Protein AF-A0AAE0DHV6-F1 (afdb_monomer)

Solvent-accessible surface area (backbone atoms only — not comparable to full-atom values): 4672 Å² total; per-residue (Å²): 136,91,87,61,76,87,75,54,76,63,70,91,76,48,58,92,91,62,84,86,80,92,77,63,61,83,58,80,79,59,74,88,46,49,45,64,28,93,70,85,89,84,77,79,56,79,86,70,50,55,94,88,46,58,62,68,47,51,55,49,56,55,48,24,34,42,133

Radius of gyration: 13.47 Å; Cα contacts (8 Å, |Δi|>4): 39; chains: 1; bounding box: 33×22×37 Å

Sequence (67 aa):
MHVSTLHYPAVEYLPKNVSLEVFDIFGEIPDELVGKFDVVHIRVFLCVIKRNDPEPLLKNLIKMLSE

InterPro domains:
  IPR029063 S-adenosyl-L-methionine-dependent methyltransferase superfamily [SSF53335] (12-65)

Structure (mmCIF, N/CA/C/O backbone):
data_AF-A0AAE0DHV6-F1
#
_entry.id   AF-A0AAE0DHV6-F1
#
loop_
_atom_site.group_PDB
_atom_site.id
_atom_site.type_symbol
_atom_site.label_atom_id
_atom_site.label_alt_id
_atom_site.label_comp_id
_atom_site.label_asym_id
_atom_site.label_entity_id
_atom_site.label_seq_id
_atom_site.pdbx_PDB_ins_code
_atom_site.Cartn_x
_atom_site.Cartn_y
_atom_site.Cartn_z
_atom_site.occupancy
_atom_site.B_iso_or_equiv
_atom_site.auth_seq_id
_atom_site.auth_comp_id
_atom_site.auth_asym_id
_atom_site.auth_atom_id
_atom_site.pdbx_PDB_model_num
ATOM 1 N N . MET A 1 1 ? 13.789 -3.317 -6.537 1.00 62.88 1 MET A N 1
ATOM 2 C CA . MET A 1 1 ? 13.730 -2.323 -5.445 1.00 62.88 1 MET A CA 1
ATOM 3 C C . MET A 1 1 ? 13.400 -3.083 -4.174 1.00 62.88 1 MET A C 1
ATOM 5 O O . MET A 1 1 ? 12.381 -3.755 -4.167 1.00 62.88 1 MET A O 1
ATOM 9 N N . HIS A 1 2 ? 14.282 -3.078 -3.175 1.00 76.62 2 HIS A N 1
ATOM 10 C CA . HIS A 1 2 ? 14.049 -3.772 -1.904 1.00 76.62 2 HIS A CA 1
ATOM 11 C C . HIS A 1 2 ? 13.429 -2.783 -0.910 1.00 76.62 2 HIS A C 1
ATOM 13 O O . HIS A 1 2 ? 14.045 -1.763 -0.604 1.00 76.62 2 HIS A O 1
ATOM 19 N N . VAL A 1 3 ? 12.211 -3.061 -0.445 1.00 83.69 3 VAL A N 1
ATOM 20 C CA . VAL A 1 3 ? 11.503 -2.253 0.561 1.00 83.69 3 VAL A CA 1
ATOM 21 C C . VAL A 1 3 ? 11.675 -2.931 1.921 1.00 83.69 3 VAL A C 1
ATOM 23 O O . VAL A 1 3 ? 11.592 -4.150 2.011 1.00 83.69 3 VAL A O 1
ATOM 26 N N . SER A 1 4 ? 11.977 -2.156 2.965 1.00 90.25 4 SER A N 1
ATOM 27 C CA . SER A 1 4 ? 12.255 -2.654 4.320 1.00 90.25 4 SER A CA 1
ATOM 28 C C . SER A 1 4 ? 11.726 -1.678 5.366 1.00 90.25 4 SER A C 1
ATOM 30 O O . SER A 1 4 ? 11.771 -0.465 5.151 1.00 90.25 4 SER A O 1
ATOM 32 N N . THR A 1 5 ? 11.298 -2.207 6.514 1.00 93.62 5 THR A N 1
ATOM 33 C CA . THR A 1 5 ? 10.848 -1.428 7.679 1.00 93.62 5 THR A CA 1
ATOM 34 C C . THR A 1 5 ? 11.959 -0.568 8.283 1.00 93.62 5 THR A C 1
ATOM 36 O O . THR A 1 5 ? 11.673 0.428 8.936 1.00 93.62 5 THR A O 1
ATOM 39 N N . LEU A 1 6 ? 13.234 -0.882 8.010 1.00 93.12 6 LEU A N 1
ATOM 40 C CA . LEU A 1 6 ? 14.384 -0.074 8.442 1.00 93.12 6 LEU A CA 1
ATOM 41 C C . LEU A 1 6 ? 14.382 1.350 7.867 1.00 93.12 6 LEU A C 1
ATOM 43 O O . LEU A 1 6 ? 15.070 2.220 8.391 1.00 93.12 6 LEU A O 1
ATOM 47 N N . HIS A 1 7 ? 13.640 1.588 6.783 1.00 91.75 7 HIS A N 1
ATOM 48 C CA . HIS A 1 7 ? 13.511 2.910 6.171 1.00 91.75 7 HIS A CA 1
ATOM 49 C C . HIS A 1 7 ? 12.320 3.713 6.711 1.00 91.75 7 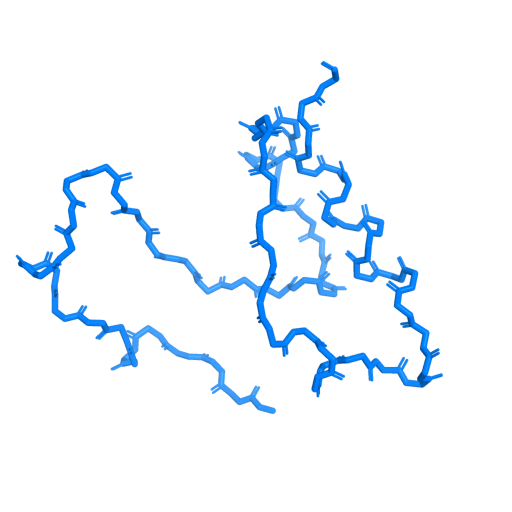HIS A C 1
ATOM 51 O O . HIS A 1 7 ? 12.033 4.794 6.197 1.00 91.75 7 HIS A O 1
ATOM 57 N N . TYR A 1 8 ? 11.595 3.194 7.704 1.00 94.88 8 TYR A N 1
ATOM 58 C CA . TYR A 1 8 ? 10.501 3.932 8.322 1.00 94.88 8 TYR A CA 1
ATOM 59 C C . TYR A 1 8 ? 11.036 5.089 9.169 1.00 94.88 8 TYR A C 1
ATOM 61 O O . TYR A 1 8 ? 12.126 4.990 9.739 1.00 94.88 8 TYR A O 1
ATOM 69 N N . PRO A 1 9 ? 10.282 6.197 9.278 1.00 94.69 9 PRO A N 1
ATOM 70 C CA . PRO A 1 9 ? 10.564 7.187 10.304 1.00 94.69 9 PRO A CA 1
ATOM 71 C C . PRO A 1 9 ? 10.448 6.546 11.693 1.00 94.69 9 PRO A C 1
ATOM 73 O O . PRO A 1 9 ? 9.716 5.570 11.881 1.00 94.69 9 PRO A O 1
ATOM 76 N N . ALA A 1 10 ? 11.142 7.119 12.674 1.00 94.25 10 ALA A N 1
ATOM 77 C CA . ALA A 1 10 ? 10.976 6.708 14.062 1.00 94.25 10 ALA A CA 1
ATOM 78 C C . ALA A 1 10 ? 9.509 6.899 14.498 1.00 94.25 10 ALA A C 1
ATOM 80 O O . ALA A 1 10 ? 8.849 7.859 14.086 1.00 94.25 10 ALA A O 1
ATOM 81 N N . VAL A 1 11 ? 8.984 5.957 15.283 1.00 93.38 11 VAL A N 1
ATOM 82 C CA . VAL A 1 11 ? 7.546 5.852 15.585 1.00 93.38 11 VAL A CA 1
ATOM 83 C C . VAL A 1 11 ? 7.011 7.083 16.318 1.00 93.38 11 VAL A C 1
ATOM 85 O O . VAL A 1 11 ? 5.869 7.479 16.116 1.00 93.38 11 VAL A O 1
ATOM 88 N N . GLU A 1 12 ? 7.851 7.740 17.113 1.00 95.69 12 GLU A N 1
ATOM 89 C CA . GLU A 1 12 ? 7.551 8.985 17.817 1.00 95.69 12 GLU A CA 1
ATOM 90 C C . GLU A 1 12 ? 7.244 10.162 16.877 1.00 95.69 12 GLU A C 1
ATOM 92 O O . GLU A 1 12 ? 6.590 11.120 17.290 1.00 95.69 12 GLU A O 1
ATOM 97 N N . TYR A 1 13 ? 7.680 10.087 15.615 1.00 96.50 13 TYR A N 1
ATOM 98 C CA . TYR A 1 13 ? 7.385 11.083 14.585 1.00 96.50 13 TYR A CA 1
ATOM 99 C C . TYR A 1 13 ? 6.116 10.763 13.789 1.00 96.50 13 TYR A C 1
ATOM 101 O O . TYR A 1 13 ? 5.683 11.587 12.979 1.00 96.50 13 TYR A O 1
ATOM 109 N N . LEU A 1 14 ? 5.506 9.592 13.998 1.00 96.81 14 LEU A N 1
ATOM 110 C CA . LEU A 1 14 ? 4.254 9.231 13.345 1.00 96.81 14 LEU A CA 1
ATOM 111 C C . LEU A 1 14 ? 3.048 9.789 14.115 1.00 96.81 14 LEU A C 1
ATOM 113 O O . LEU A 1 14 ? 2.978 9.684 15.343 1.00 96.81 14 LEU A O 1
ATOM 1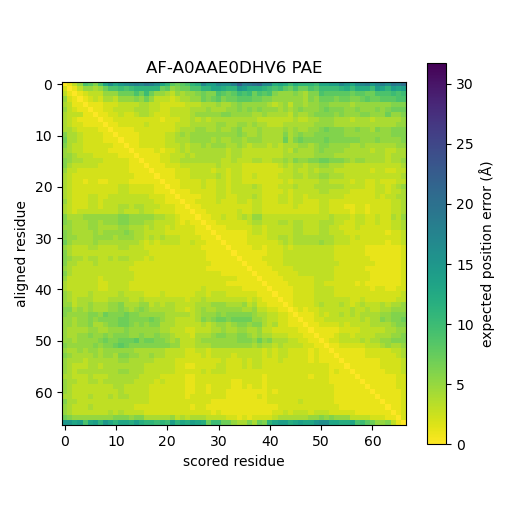17 N N . PRO A 1 15 ? 2.044 10.342 13.414 1.00 97.50 15 PRO A N 1
ATOM 118 C CA . PRO A 1 15 ? 0.748 10.607 14.020 1.00 97.50 15 PRO A CA 1
ATOM 119 C C . PRO A 1 15 ? 0.145 9.322 14.598 1.00 97.50 15 PRO A C 1
ATOM 121 O O . PRO A 1 15 ? 0.278 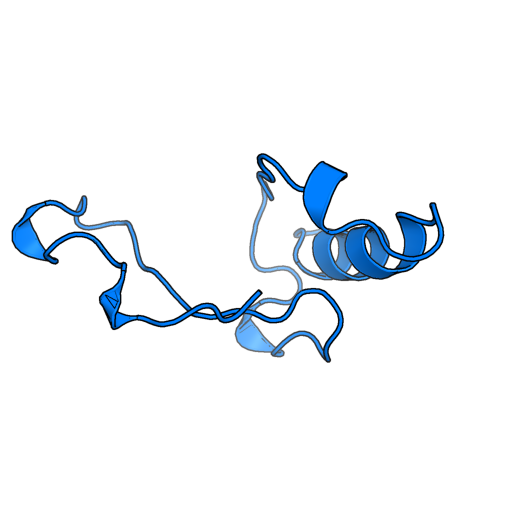8.244 14.021 1.00 97.50 15 PRO A O 1
ATOM 124 N N . LYS A 1 16 ? -0.592 9.439 15.706 1.00 96.00 16 LYS A N 1
ATOM 125 C CA . LYS A 1 16 ? -1.167 8.283 16.424 1.00 96.00 16 LYS A CA 1
ATOM 126 C C . LYS A 1 16 ? -2.110 7.415 15.580 1.00 96.00 16 LYS A C 1
ATOM 128 O O . LYS A 1 16 ? -2.350 6.268 15.930 1.00 96.00 16 LYS A O 1
ATOM 133 N N . ASN A 1 17 ? -2.679 7.972 14.515 1.00 96.44 17 ASN A N 1
ATOM 134 C CA . ASN A 1 17 ? -3.611 7.305 13.608 1.00 96.44 17 ASN A CA 1
ATOM 135 C C . ASN A 1 17 ? -2.940 6.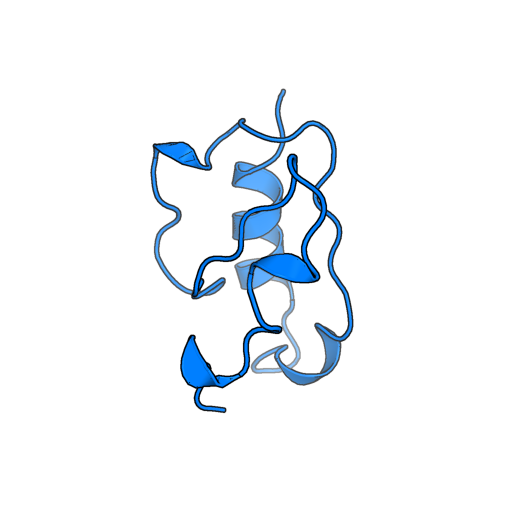760 12.334 1.00 96.44 17 ASN A C 1
ATOM 137 O O . ASN A 1 17 ? -3.643 6.407 11.391 1.00 96.44 17 ASN A O 1
ATOM 141 N N . VAL A 1 18 ? -1.606 6.727 12.274 1.00 96.00 18 VAL A N 1
ATOM 142 C CA . VAL A 1 18 ? -0.847 6.226 11.123 1.00 96.00 18 VAL A CA 1
ATOM 143 C C . VAL A 1 18 ? -0.134 4.934 11.504 1.00 96.00 18 VAL A C 1
ATOM 145 O O . VAL A 1 18 ? 0.556 4.864 12.516 1.00 96.00 18 VAL A O 1
ATOM 148 N N . SER A 1 19 ? -0.280 3.921 10.654 1.00 94.25 19 SER A N 1
ATOM 149 C CA . SER A 1 19 ? 0.494 2.678 10.687 1.00 94.25 19 SER A CA 1
ATOM 150 C C . SER A 1 19 ? 1.212 2.503 9.349 1.00 94.25 19 SER A C 1
ATOM 152 O O . SER A 1 19 ? 0.767 3.037 8.331 1.00 94.25 19 SER A O 1
ATOM 154 N N . LEU A 1 20 ? 2.351 1.810 9.360 1.00 95.44 20 LEU A N 1
ATOM 155 C CA . LEU A 1 20 ? 3.172 1.562 8.177 1.00 95.44 20 LEU A CA 1
ATOM 156 C C . LEU A 1 20 ? 3.411 0.061 8.036 1.00 95.44 20 LEU A C 1
ATOM 158 O O . LEU A 1 20 ? 3.848 -0.583 8.984 1.00 95.44 20 LEU A O 1
ATOM 162 N N . GLU A 1 21 ? 3.193 -0.466 6.837 1.00 92.62 21 GLU A N 1
ATOM 163 C CA . GLU A 1 21 ? 3.328 -1.888 6.515 1.00 92.62 21 GLU A CA 1
ATOM 164 C C . GLU A 1 21 ? 4.096 -2.060 5.202 1.00 92.62 21 GLU A C 1
ATOM 166 O O . GLU A 1 21 ? 4.005 -1.224 4.296 1.00 92.62 21 GLU A O 1
ATOM 171 N N . VAL A 1 22 ? 4.885 -3.135 5.108 1.00 92.56 22 VAL A N 1
ATOM 172 C CA . VAL A 1 22 ? 5.540 -3.498 3.846 1.00 92.56 22 VAL A CA 1
ATOM 173 C C . VAL A 1 22 ? 4.528 -4.272 3.023 1.00 92.56 22 VAL A C 1
ATOM 175 O O . VAL A 1 22 ? 4.007 -5.288 3.470 1.00 92.56 22 VAL A O 1
ATOM 178 N N . PHE A 1 23 ? 4.268 -3.799 1.810 1.00 90.94 23 PHE A N 1
ATOM 179 C CA . PHE A 1 23 ? 3.191 -4.324 0.988 1.00 90.94 23 PHE A CA 1
ATOM 180 C C . PHE A 1 23 ? 3.641 -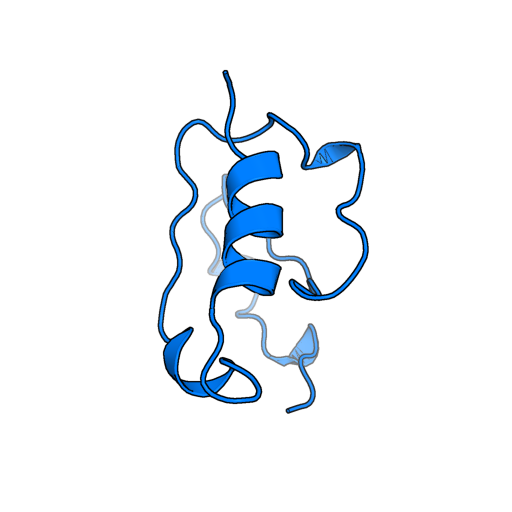4.537 -0.457 1.00 90.94 23 PHE A C 1
ATOM 182 O O . PHE A 1 23 ? 4.164 -3.618 -1.095 1.00 90.94 23 PHE A O 1
ATOM 189 N N . ASP A 1 24 ? 3.430 -5.748 -0.980 1.00 91.75 24 ASP A N 1
ATOM 190 C CA . ASP A 1 24 ? 3.629 -6.052 -2.397 1.00 91.75 24 ASP A CA 1
ATOM 191 C C . ASP A 1 24 ? 2.312 -5.894 -3.158 1.00 91.75 24 ASP A C 1
ATOM 193 O O . ASP A 1 24 ? 1.459 -6.779 -3.155 1.00 91.75 24 ASP A O 1
ATOM 197 N N . ILE A 1 25 ? 2.169 -4.776 -3.872 1.00 91.56 25 ILE A N 1
ATOM 198 C CA . ILE A 1 25 ? 0.965 -4.484 -4.660 1.00 91.56 25 ILE A CA 1
ATOM 199 C C . ILE A 1 25 ? 0.726 -5.473 -5.812 1.00 91.56 25 ILE A C 1
ATOM 201 O O . ILE A 1 25 ? -0.377 -5.526 -6.349 1.00 91.56 25 ILE A O 1
ATOM 205 N N . PHE A 1 26 ? 1.730 -6.252 -6.223 1.00 91.81 26 PHE A N 1
ATOM 206 C CA . PHE A 1 26 ? 1.572 -7.266 -7.271 1.00 91.81 26 PHE A CA 1
ATOM 207 C C . PHE A 1 26 ? 1.245 -8.657 -6.714 1.00 91.81 26 PHE A C 1
ATOM 209 O O . PHE A 1 26 ? 0.995 -9.569 -7.504 1.00 91.81 26 PHE A O 1
ATOM 216 N N . GLY A 1 27 ? 1.269 -8.818 -5.390 1.00 91.75 27 GLY A N 1
ATOM 217 C CA . GLY A 1 27 ? 0.914 -10.049 -4.699 1.00 91.75 27 GLY A CA 1
ATOM 218 C C . GLY A 1 27 ? -0.590 -10.206 -4.480 1.00 91.75 27 GLY A C 1
ATOM 219 O O . GLY A 1 27 ? -1.416 -9.454 -5.008 1.00 91.75 27 GLY A O 1
ATOM 220 N N . GLU A 1 28 ? -0.940 -11.217 -3.691 1.00 92.88 28 GLU A N 1
ATOM 221 C CA . GLU A 1 28 ? -2.292 -11.388 -3.168 1.00 92.88 28 GLU A CA 1
ATOM 222 C C . G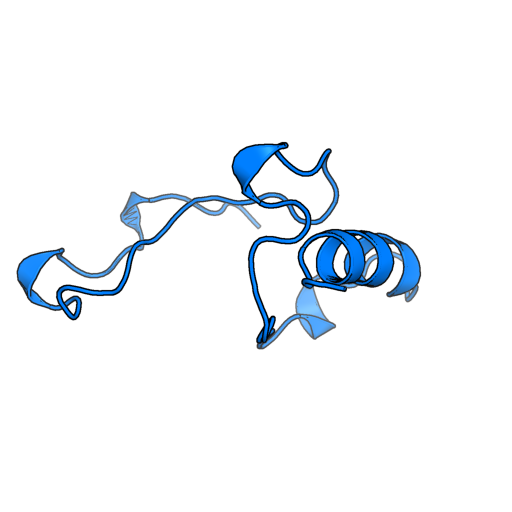LU A 1 28 ? -2.584 -10.318 -2.108 1.00 92.88 28 GLU A C 1
ATOM 224 O O . GLU A 1 28 ? -1.710 -9.964 -1.315 1.00 92.88 28 GLU A O 1
ATOM 229 N N . ILE A 1 29 ? -3.803 -9.775 -2.126 1.00 94.62 29 ILE A N 1
ATOM 230 C CA . ILE A 1 29 ? -4.223 -8.750 -1.168 1.00 94.62 29 ILE A CA 1
ATOM 231 C C . ILE A 1 29 ? -4.670 -9.460 0.108 1.00 94.62 29 ILE A C 1
ATOM 233 O O . ILE A 1 29 ? -5.570 -10.290 0.007 1.00 94.62 29 ILE A O 1
ATOM 237 N N . PRO A 1 30 ? -4.082 -9.147 1.277 1.00 94.75 30 PRO A N 1
ATOM 238 C CA . PRO A 1 30 ? -4.544 -9.682 2.549 1.00 94.75 30 PRO A CA 1
ATOM 239 C C . PRO A 1 30 ? -6.022 -9.363 2.775 1.00 94.75 30 PRO A C 1
ATOM 241 O O . PRO A 1 30 ? -6.458 -8.237 2.509 1.00 94.75 30 PRO A O 1
ATOM 244 N N . ASP A 1 31 ? -6.775 -10.335 3.289 1.00 95.50 31 ASP A N 1
ATOM 245 C CA . ASP A 1 31 ? -8.222 -10.218 3.501 1.00 95.50 31 ASP A CA 1
ATOM 246 C C . ASP A 1 31 ? -8.576 -9.002 4.364 1.00 95.50 31 ASP A C 1
ATOM 248 O O . ASP A 1 31 ? -9.569 -8.323 4.110 1.00 95.50 31 ASP A O 1
ATOM 252 N N . GLU A 1 32 ? -7.731 -8.651 5.341 1.00 95.19 32 GLU A N 1
ATOM 253 C CA . GLU A 1 32 ? -7.955 -7.491 6.200 1.00 95.19 32 GLU A CA 1
ATOM 254 C C . GLU A 1 32 ? -7.829 -6.139 5.489 1.00 95.19 32 GLU A C 1
ATOM 256 O O . GLU A 1 32 ? -8.110 -5.116 6.113 1.00 95.19 32 GLU A O 1
ATOM 261 N N . LEU A 1 33 ? -7.358 -6.094 4.240 1.00 95.62 33 LEU A N 1
ATOM 262 C CA . LEU A 1 33 ? -7.251 -4.871 3.441 1.00 95.62 33 LEU A CA 1
ATOM 263 C C . LEU A 1 33 ? -8.350 -4.748 2.382 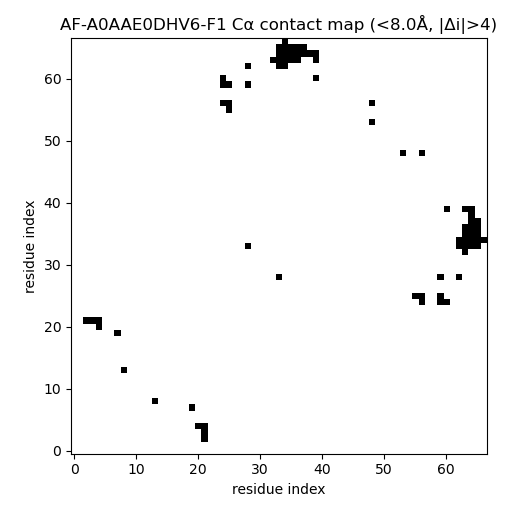1.00 95.62 33 LEU A C 1
ATOM 265 O O . LEU A 1 33 ? -8.522 -3.658 1.836 1.00 95.62 33 LEU A O 1
ATOM 269 N N . VAL A 1 34 ? -9.088 -5.822 2.093 1.00 96.81 34 VAL A N 1
ATOM 270 C CA . VAL A 1 34 ? -10.174 -5.821 1.104 1.00 96.81 34 VAL A CA 1
ATOM 271 C C . VAL A 1 34 ? -11.348 -4.995 1.629 1.00 96.81 34 VAL A C 1
ATOM 273 O O . VAL A 1 34 ? -11.787 -5.185 2.761 1.00 96.81 34 VAL A O 1
ATOM 276 N N . GLY A 1 35 ? -11.850 -4.054 0.825 1.00 97.94 35 GLY A N 1
ATOM 277 C CA . GLY A 1 35 ? -13.002 -3.223 1.198 1.00 97.94 35 GLY A CA 1
ATOM 278 C C . GLY A 1 35 ? -12.779 -2.277 2.383 1.00 97.94 35 GLY A C 1
ATOM 279 O O . GLY A 1 35 ? -13.739 -1.726 2.916 1.00 97.94 35 GLY A O 1
ATOM 280 N N . LYS A 1 36 ? -11.536 -2.116 2.853 1.00 97.19 36 LYS A N 1
ATOM 281 C CA . LYS A 1 36 ? -11.242 -1.450 4.129 1.00 97.19 36 LYS A CA 1
ATOM 282 C C . LYS A 1 36 ? -11.208 0.073 4.042 1.00 97.19 36 LYS A C 1
ATOM 284 O O . LYS A 1 36 ? -11.354 0.735 5.070 1.00 97.19 36 LYS A O 1
ATOM 289 N N . PHE A 1 37 ? -10.947 0.634 2.865 1.00 97.50 37 PHE A N 1
ATOM 290 C CA . PHE A 1 37 ? -10.619 2.050 2.733 1.00 97.50 37 PHE A CA 1
ATOM 291 C C . PHE A 1 37 ? -11.605 2.781 1.827 1.00 97.50 37 PHE A C 1
ATOM 293 O O . PHE A 1 37 ? -11.759 2.416 0.672 1.00 97.50 37 PHE A O 1
ATOM 300 N N . ASP A 1 38 ? -12.155 3.901 2.289 1.00 98.06 38 ASP A N 1
ATOM 301 C CA . ASP A 1 38 ? -12.947 4.793 1.424 1.00 98.06 38 ASP A CA 1
ATOM 302 C C . ASP A 1 38 ? -12.071 5.534 0.402 1.00 98.06 38 ASP A C 1
ATOM 304 O O . ASP A 1 38 ? -12.530 5.978 -0.650 1.00 98.06 38 ASP A O 1
ATOM 308 N N . VAL A 1 39 ? -10.780 5.692 0.715 1.00 97.62 39 VAL A N 1
ATOM 309 C CA . VAL A 1 39 ? -9.800 6.359 -0.143 1.00 97.62 39 VAL A CA 1
ATOM 310 C C . VAL A 1 39 ? -8.493 5.579 -0.143 1.00 97.62 39 VAL A C 1
ATOM 312 O O . VAL A 1 39 ? -7.851 5.409 0.893 1.00 97.62 39 VAL A O 1
ATOM 315 N N . VAL A 1 40 ? -8.042 5.197 -1.337 1.00 96.44 40 VAL A N 1
ATOM 316 C CA . VAL A 1 40 ? -6.706 4.637 -1.569 1.00 96.44 40 VAL A CA 1
ATOM 317 C C . VAL A 1 40 ? -5.857 5.679 -2.295 1.00 96.44 40 VAL A C 1
ATOM 319 O O . VAL A 1 40 ? -6.070 5.978 -3.469 1.00 96.44 40 VAL A O 1
ATOM 322 N N . HIS A 1 41 ? -4.880 6.251 -1.593 1.00 96.25 41 HIS A N 1
ATOM 323 C CA . HIS A 1 41 ? -3.961 7.242 -2.152 1.00 96.25 41 HIS A CA 1
ATOM 324 C C . HIS A 1 41 ? -2.631 6.595 -2.566 1.00 96.25 41 HIS A C 1
ATOM 326 O O . HIS A 1 41 ? -1.924 6.025 -1.736 1.00 96.25 41 HIS A O 1
ATOM 332 N N . ILE A 1 42 ? -2.251 6.748 -3.839 1.00 93.75 42 ILE A N 1
ATOM 333 C CA . ILE A 1 42 ? -0.985 6.244 -4.389 1.00 93.75 42 ILE A CA 1
ATOM 334 C C . ILE A 1 42 ? -0.058 7.380 -4.818 1.00 93.75 42 ILE A C 1
ATOM 336 O O . ILE A 1 42 ? -0.495 8.382 -5.380 1.00 93.75 42 ILE A O 1
ATOM 340 N N . ARG A 1 43 ? 1.252 7.225 -4.592 1.00 93.31 43 ARG A N 1
ATOM 341 C CA . ARG A 1 43 ? 2.252 8.236 -4.966 1.00 93.31 43 ARG A CA 1
ATOM 342 C C . ARG A 1 43 ? 3.535 7.603 -5.499 1.00 93.31 43 ARG A C 1
ATOM 344 O O . ARG A 1 43 ? 4.033 6.639 -4.937 1.00 93.31 43 ARG A O 1
ATOM 351 N N . VAL A 1 44 ? 4.080 8.183 -6.574 1.00 90.81 44 VAL A N 1
ATOM 352 C CA . VAL A 1 44 ? 5.301 7.721 -7.281 1.00 90.81 44 VAL A CA 1
ATOM 353 C C . VAL A 1 44 ? 5.180 6.294 -7.860 1.00 90.81 44 VAL A C 1
ATOM 355 O O . VAL A 1 44 ? 6.172 5.621 -8.115 1.00 90.81 44 VAL A O 1
ATOM 358 N N . PHE A 1 45 ? 3.959 5.827 -8.144 1.00 89.75 45 PHE A N 1
ATOM 359 C CA . PHE A 1 45 ? 3.733 4.479 -8.687 1.00 89.75 45 PHE A CA 1
ATOM 360 C C . PHE A 1 45 ? 4.204 4.303 -10.139 1.00 89.75 45 PHE A C 1
ATOM 362 O O . PHE A 1 45 ? 4.441 3.179 -10.571 1.00 89.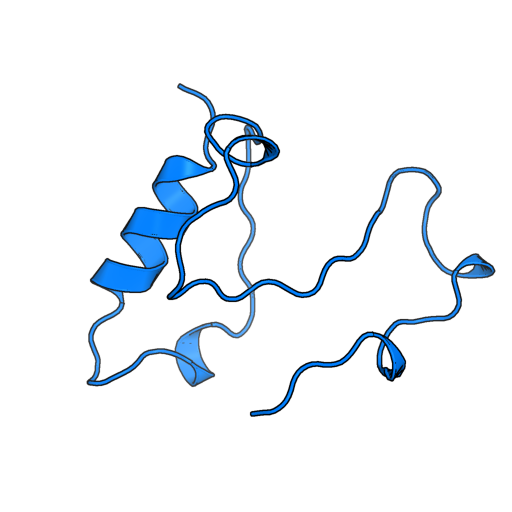75 45 PHE A O 1
ATOM 369 N N . LEU A 1 46 ? 4.413 5.395 -10.884 1.00 87.69 46 LEU A N 1
ATOM 370 C CA . LEU A 1 46 ? 4.919 5.345 -12.262 1.00 87.69 46 LEU A CA 1
ATOM 371 C C . LEU A 1 46 ? 6.235 4.557 -12.378 1.00 87.69 46 LEU A C 1
ATOM 373 O O . LEU A 1 46 ? 6.434 3.838 -13.351 1.00 87.69 46 LEU A O 1
ATOM 377 N N . CYS A 1 47 ? 7.101 4.627 -11.363 1.00 87.94 47 CYS A N 1
ATOM 378 C CA . CYS A 1 47 ? 8.395 3.940 -11.352 1.00 87.94 47 CYS A CA 1
ATOM 379 C C . CYS A 1 47 ? 8.294 2.417 -11.164 1.00 87.94 47 CYS A C 1
ATOM 381 O O . CYS A 1 47 ? 9.292 1.721 -11.341 1.00 87.94 47 CYS A O 1
ATOM 383 N N . VAL A 1 48 ? 7.126 1.896 -10.771 1.00 87.31 48 VAL A N 1
ATOM 384 C CA . VAL A 1 48 ? 6.920 0.463 -10.508 1.00 87.31 48 VAL A CA 1
ATOM 385 C C . VAL A 1 48 ? 5.999 -0.212 -11.524 1.00 87.31 48 VAL A C 1
ATOM 387 O O . VAL A 1 48 ? 5.807 -1.425 -11.439 1.00 87.31 48 VAL A O 1
ATOM 390 N N . ILE A 1 49 ? 5.464 0.529 -12.504 1.00 91.12 49 ILE A N 1
ATOM 391 C CA . ILE A 1 49 ? 4.652 -0.037 -13.589 1.00 91.12 49 ILE A CA 1
ATOM 392 C C . ILE A 1 49 ? 5.515 -0.999 -14.409 1.00 91.12 49 ILE A C 1
ATOM 394 O O . ILE A 1 49 ? 6.540 -0.627 -14.983 1.00 91.12 49 ILE A O 1
ATOM 398 N N . LYS A 1 50 ? 5.091 -2.263 -14.476 1.00 88.19 50 LYS A N 1
ATOM 399 C CA . LYS A 1 50 ? 5.792 -3.311 -15.222 1.00 88.19 50 LYS A CA 1
ATOM 400 C C . LYS A 1 50 ? 5.215 -3.388 -16.630 1.00 88.19 50 LYS A C 1
ATOM 402 O O . LYS A 1 50 ? 4.006 -3.339 -16.800 1.00 88.19 50 LYS A O 1
ATOM 407 N N . ARG A 1 51 ? 6.079 -3.549 -17.639 1.00 91.56 51 ARG A N 1
ATOM 408 C CA . ARG A 1 51 ? 5.677 -3.778 -19.046 1.00 91.56 51 ARG A CA 1
ATOM 409 C C . ARG A 1 51 ? 4.729 -2.708 -19.617 1.00 91.56 51 ARG A C 1
ATOM 411 O O . ARG A 1 51 ? 3.982 -3.000 -20.540 1.00 91.56 51 ARG A O 1
ATOM 418 N N . ASN A 1 52 ? 4.789 -1.484 -19.085 1.00 91.50 52 ASN A N 1
ATOM 419 C CA . ASN A 1 52 ? 3.885 -0.387 -19.443 1.00 91.50 52 ASN A CA 1
ATOM 420 C C . ASN A 1 52 ? 2.389 -0.714 -19.235 1.00 91.50 52 ASN A C 1
ATOM 422 O O . ASN A 1 52 ? 1.536 -0.162 -19.923 1.00 91.50 52 ASN A O 1
ATOM 426 N N . ASP A 1 53 ? 2.083 -1.611 -18.292 1.00 93.81 53 ASP A N 1
ATOM 427 C CA . ASP A 1 53 ? 0.728 -2.047 -17.966 1.00 93.81 53 ASP A CA 1
ATOM 428 C C . ASP A 1 53 ? 0.410 -1.765 -16.482 1.00 93.81 53 ASP A C 1
ATOM 430 O O . ASP A 1 53 ? 0.971 -2.412 -15.587 1.00 93.81 53 ASP A O 1
ATOM 434 N N . PRO A 1 54 ? -0.449 -0.772 -16.185 1.00 94.00 54 PRO A N 1
ATOM 435 C CA . PRO A 1 54 ? -0.867 -0.466 -14.824 1.00 94.00 54 PRO A CA 1
ATOM 436 C C . PRO A 1 54 ? -2.022 -1.356 -14.340 1.00 94.00 54 PRO A C 1
ATOM 438 O O . PRO A 1 54 ? -2.337 -1.339 -13.155 1.00 94.00 54 PRO A O 1
ATOM 441 N N . GLU A 1 55 ? -2.683 -2.124 -15.206 1.00 95.12 55 GLU A N 1
ATOM 442 C CA . GLU A 1 55 ? -3.907 -2.847 -14.851 1.00 95.12 55 GLU A CA 1
ATOM 443 C C . GLU A 1 55 ? -3.735 -3.796 -13.647 1.00 95.12 55 GLU A C 1
ATOM 445 O O . GLU A 1 55 ? -4.584 -3.758 -12.751 1.00 95.12 55 GLU A O 1
ATOM 450 N N . PRO A 1 56 ? -2.646 -4.588 -13.527 1.00 93.50 56 PRO A N 1
ATOM 451 C CA . PRO A 1 56 ? -2.485 -5.511 -12.405 1.00 93.50 56 PRO A CA 1
ATOM 452 C C . PRO A 1 56 ? -2.432 -4.804 -11.049 1.00 93.50 56 PRO A C 1
ATOM 454 O O . PRO A 1 56 ? -3.042 -5.268 -10.088 1.00 93.50 56 PRO A O 1
ATOM 457 N N . LEU A 1 57 ? -1.740 -3.661 -10.974 1.00 93.44 57 LEU A N 1
ATOM 458 C CA . LEU A 1 57 ? -1.635 -2.903 -9.727 1.00 93.44 57 LEU A CA 1
ATOM 459 C C . LEU A 1 57 ? -2.963 -2.207 -9.409 1.00 93.44 57 LEU A C 1
ATOM 461 O O . LEU A 1 57 ? -3.398 -2.216 -8.262 1.00 93.44 57 LEU A O 1
ATOM 465 N N . LEU A 1 58 ? -3.634 -1.644 -10.423 1.00 94.88 58 LEU A N 1
ATOM 466 C CA . LEU A 1 58 ? -4.900 -0.934 -10.241 1.00 94.88 58 LEU A CA 1
ATOM 467 C C . LEU A 1 58 ? -6.002 -1.879 -9.765 1.00 94.88 58 LEU A C 1
ATOM 469 O O . LEU A 1 58 ? -6.733 -1.526 -8.849 1.00 94.88 58 LEU A O 1
ATOM 473 N N . LYS A 1 59 ? -6.081 -3.099 -10.312 1.00 95.50 59 LYS A N 1
ATOM 474 C CA . LYS A 1 59 ? -7.025 -4.125 -9.840 1.00 95.50 59 LYS A CA 1
ATOM 475 C C . LYS A 1 59 ? -6.875 -4.400 -8.350 1.00 95.50 59 LYS A C 1
ATOM 477 O O . LYS A 1 59 ? -7.870 -4.519 -7.644 1.00 95.50 59 LYS A O 1
ATOM 482 N N . ASN A 1 60 ? -5.640 -4.489 -7.876 1.00 95.62 60 ASN A N 1
ATOM 483 C CA . ASN A 1 60 ? -5.349 -4.748 -6.475 1.00 95.62 60 ASN A CA 1
ATOM 484 C C . ASN A 1 60 ? -5.662 -3.543 -5.576 1.00 95.62 60 ASN A C 1
ATOM 486 O O . ASN A 1 60 ? -6.249 -3.730 -4.517 1.00 95.62 60 ASN A O 1
ATOM 490 N N . LEU A 1 61 ? -5.379 -2.316 -6.023 1.00 95.38 61 LEU A N 1
ATOM 491 C CA . LEU A 1 61 ? -5.796 -1.105 -5.304 1.00 95.38 61 LEU A CA 1
ATOM 492 C C . LEU A 1 61 ? -7.322 -0.976 -5.226 1.00 95.38 61 LEU A C 1
ATOM 494 O O . LEU A 1 61 ? -7.846 -0.598 -4.185 1.00 95.38 61 LEU A O 1
ATOM 498 N N . ILE A 1 62 ? -8.037 -1.308 -6.305 1.00 96.50 62 ILE A N 1
ATOM 499 C CA . ILE A 1 62 ? -9.503 -1.229 -6.353 1.00 96.50 62 ILE A CA 1
ATOM 500 C C . ILE A 1 62 ? -10.138 -2.215 -5.370 1.00 96.50 62 ILE A C 1
ATOM 502 O O . ILE A 1 62 ? -11.101 -1.855 -4.709 1.00 96.50 62 ILE A O 1
ATOM 506 N N . LYS A 1 63 ? -9.581 -3.421 -5.197 1.00 96.62 63 LYS A N 1
ATOM 507 C CA . LYS A 1 63 ? -10.067 -4.380 -4.184 1.00 96.62 63 LYS A CA 1
ATOM 508 C C . LYS A 1 63 ? -10.007 -3.840 -2.754 1.00 96.62 63 LYS A C 1
ATOM 510 O O . LYS A 1 63 ? -10.727 -4.328 -1.891 1.00 96.62 63 LYS A O 1
ATOM 515 N N . MET A 1 64 ? -9.121 -2.885 -2.484 1.00 96.88 64 MET A N 1
ATOM 516 C CA . MET A 1 64 ? -8.976 -2.292 -1.156 1.00 96.88 64 MET A CA 1
ATOM 517 C C . MET A 1 64 ? -10.027 -1.208 -0.874 1.00 96.88 64 MET A C 1
ATOM 519 O O . MET A 1 64 ? -10.182 -0.813 0.283 1.00 96.88 64 MET A O 1
ATOM 523 N N . LEU A 1 65 ? -10.725 -0.723 -1.908 1.00 98.00 65 LEU A N 1
ATOM 524 C CA . LEU A 1 65 ? -11.774 0.281 -1.764 1.00 98.00 65 LEU A CA 1
ATOM 525 C C . LEU A 1 65 ? -13.049 -0.341 -1.194 1.00 98.00 65 LEU A C 1
ATOM 527 O O . LEU A 1 65 ? -13.438 -1.427 -1.623 1.00 98.0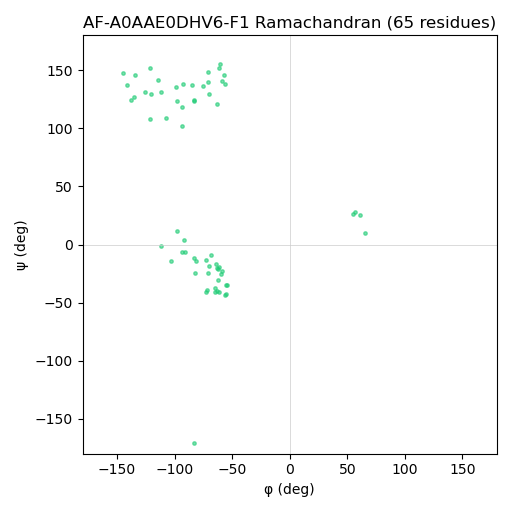0 65 LEU A O 1
ATOM 531 N N . SER A 1 66 ? -13.683 0.351 -0.246 1.00 95.62 66 SER A N 1
ATOM 532 C CA . SER A 1 66 ? -15.053 0.055 0.187 1.00 95.62 66 SER A CA 1
ATOM 533 C C . SER A 1 66 ? -16.045 0.221 -0.979 1.00 95.62 66 SER A C 1
ATOM 535 O O . SER A 1 66 ? -15.778 0.972 -1.922 1.00 95.62 66 SER A O 1
ATOM 537 N N . GLU A 1 67 ? -17.153 -0.533 -0.939 1.00 83.38 67 GLU A N 1
ATOM 538 C CA . GLU A 1 67 ? -18.249 -0.456 -1.929 1.00 83.38 67 GLU A CA 1
ATOM 539 C C . GLU A 1 67 ? -19.001 0.883 -1.897 1.00 83.38 67 GLU A C 1
ATOM 541 O O . GLU A 1 67 ? -19.217 1.427 -0.788 1.00 83.38 67 GLU A O 1
#

pLDDT: mean 93.05, std 5.3, range [62.88, 98.06]

Foldseek 3Di:
DDDDPVPDDDPVPDDPPDDDDDDDLLDDAPPCQFQADQDDDDDPCVVVDPPVDCVSSVVSSVRSHHD

Mean predicted aligned error: 3.38 Å

Secondary structure (DSSP, 8-state):
----GGGSPPGGGS-TT-------TTSPPPGGGTT-BS-----SGGGG-BTTB-HHHHHHHHHTB--

Organism: NCBI:txid209136